Protein AF-A0A7X5I9E4-F1 (afdb_monomer_lite)

Radius of gyration: 8.79 Å; chains: 1; bounding box: 21×18×17 Å

pLDDT: mean 89.85, std 6.57, range [56.97, 94.5]

Structure (mmCIF, N/CA/C/O backbone):
data_AF-A0A7X5I9E4-F1
#
_entry.id   AF-A0A7X5I9E4-F1
#
loop_
_atom_site.group_PDB
_atom_site.id
_atom_site.type_symbol
_atom_site.label_atom_id
_atom_site.label_alt_id
_atom_site.label_comp_id
_atom_site.label_asym_id
_atom_site.label_entity_id
_atom_site.label_seq_id
_atom_site.pdbx_PDB_ins_code
_atom_site.Cartn_x
_atom_site.Cartn_y
_atom_site.Cartn_z
_atom_site.occupancy
_atom_site.B_iso_or_equiv
_atom_site.auth_seq_id
_atom_site.auth_comp_id
_atom_site.auth_asym_id
_atom_site.auth_atom_id
_atom_site.pdbx_PDB_model_num
ATOM 1 N N . MET A 1 1 ? 1.655 -11.712 -2.120 1.00 82.38 1 MET A N 1
ATOM 2 C CA . MET A 1 1 ? 1.064 -10.496 -2.732 1.00 82.38 1 MET A CA 1
ATOM 3 C C . MET A 1 1 ? 1.483 -9.231 -1.986 1.00 82.38 1 MET A C 1
ATOM 5 O O . MET A 1 1 ? 2.082 -8.362 -2.605 1.00 82.38 1 MET A O 1
ATOM 9 N N . TYR A 1 2 ? 1.249 -9.160 -0.672 1.00 88.19 2 TYR A N 1
ATOM 10 C CA . TYR A 1 2 ? 1.644 -8.042 0.199 1.00 88.19 2 TYR A CA 1
ATOM 11 C C . TYR A 1 2 ? 3.090 -7.544 0.002 1.00 88.19 2 TYR A C 1
ATOM 13 O O . TYR A 1 2 ? 3.293 -6.402 -0.395 1.00 88.19 2 TYR A O 1
ATOM 21 N N . GLU A 1 3 ? 4.087 -8.420 0.161 1.00 89.50 3 GLU A N 1
ATOM 22 C CA . GLU A 1 3 ? 5.513 -8.075 0.004 1.00 89.50 3 GLU A CA 1
ATOM 23 C C . GLU A 1 3 ? 5.860 -7.490 -1.378 1.00 89.50 3 GLU A C 1
ATOM 25 O O . GLU A 1 3 ? 6.704 -6.602 -1.509 1.00 89.50 3 GLU A O 1
ATOM 30 N N . ILE A 1 4 ? 5.182 -7.962 -2.429 1.00 91.56 4 ILE A N 1
ATOM 31 C CA . ILE A 1 4 ? 5.380 -7.477 -3.800 1.00 91.56 4 ILE A CA 1
ATOM 32 C C . ILE A 1 4 ? 4.824 -6.058 -3.927 1.00 91.56 4 ILE A C 1
ATOM 34 O O . ILE A 1 4 ? 5.495 -5.184 -4.470 1.00 91.56 4 ILE A O 1
ATOM 38 N N . LEU A 1 5 ? 3.615 -5.823 -3.411 1.00 90.75 5 LEU A N 1
ATOM 39 C CA . LEU A 1 5 ? 2.983 -4.506 -3.413 1.00 90.75 5 LEU A CA 1
ATOM 40 C C . LEU A 1 5 ? 3.768 -3.505 -2.566 1.00 90.75 5 LEU A C 1
ATOM 42 O O . LEU A 1 5 ? 3.963 -2.384 -3.016 1.00 90.75 5 LEU A O 1
ATOM 46 N N . LYS A 1 6 ? 4.313 -3.927 -1.422 1.00 91.19 6 LYS A N 1
ATOM 47 C CA . LYS A 1 6 ? 5.204 -3.111 -0.591 1.00 91.19 6 LYS A CA 1
ATOM 48 C C . LYS A 1 6 ? 6.440 -2.647 -1.367 1.00 91.19 6 LYS A C 1
ATOM 50 O O . LYS A 1 6 ? 6.690 -1.448 -1.455 1.00 91.19 6 LYS A O 1
ATOM 55 N N . LYS A 1 7 ? 7.166 -3.572 -2.008 1.00 91.94 7 LYS A N 1
ATOM 56 C CA . LYS A 1 7 ? 8.346 -3.242 -2.835 1.00 91.94 7 LYS A CA 1
ATOM 57 C C . LYS A 1 7 ? 7.994 -2.368 -4.041 1.00 91.94 7 LYS A C 1
ATOM 59 O 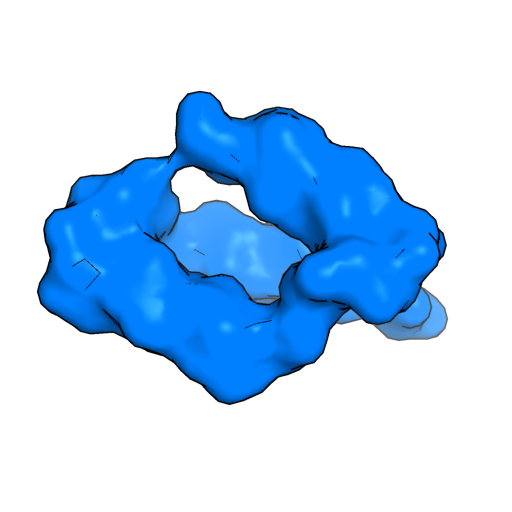O . LYS A 1 7 ? 8.769 -1.491 -4.409 1.00 91.94 7 LYS A O 1
ATOM 64 N N . ARG A 1 8 ? 6.844 -2.611 -4.677 1.00 91.00 8 ARG A N 1
ATOM 65 C CA . ARG A 1 8 ? 6.369 -1.813 -5.819 1.00 91.00 8 ARG A CA 1
ATOM 66 C C . ARG A 1 8 ? 5.965 -0.401 -5.400 1.00 91.00 8 ARG A C 1
ATOM 68 O O . ARG A 1 8 ? 6.331 0.539 -6.093 1.00 91.00 8 ARG A O 1
ATOM 75 N N . TYR A 1 9 ? 5.279 -0.262 -4.270 1.00 91.44 9 TYR A N 1
ATOM 76 C CA . TYR A 1 9 ? 4.894 1.023 -3.692 1.00 91.44 9 TYR A CA 1
ATOM 77 C C . TYR A 1 9 ? 6.128 1.850 -3.312 1.00 91.44 9 TYR A C 1
ATOM 79 O O . TYR A 1 9 ? 6.251 2.990 -3.737 1.00 91.44 9 TYR A O 1
ATOM 87 N N . GLN A 1 10 ? 7.119 1.241 -2.646 1.00 88.69 10 GLN A N 1
ATOM 88 C CA . GLN A 1 10 ? 8.400 1.894 -2.324 1.00 88.69 10 G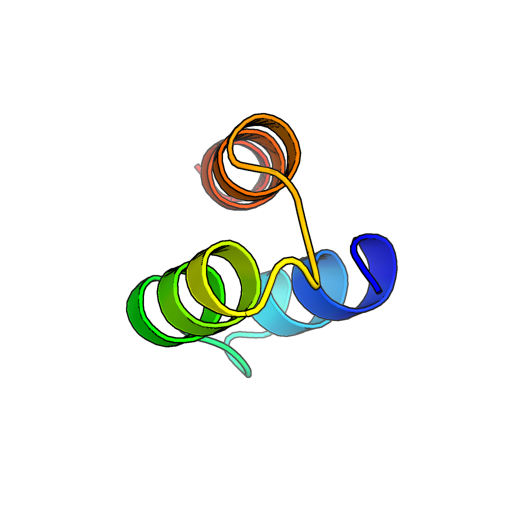LN A CA 1
ATOM 89 C C . GLN A 1 10 ? 9.162 2.407 -3.553 1.00 88.69 10 GLN A C 1
ATOM 91 O O . GLN A 1 10 ? 9.921 3.364 -3.459 1.00 88.69 10 GLN A O 1
ATOM 96 N N . ARG A 1 11 ? 8.978 1.756 -4.702 1.00 90.62 11 ARG A N 1
ATOM 97 C CA . ARG A 1 11 ? 9.613 2.111 -5.975 1.00 90.62 11 ARG A CA 1
ATOM 98 C C . ARG A 1 11 ? 8.716 2.982 -6.869 1.00 90.62 11 ARG A C 1
ATOM 100 O O . ARG A 1 11 ? 9.022 3.129 -8.046 1.00 90.62 11 ARG A O 1
ATOM 107 N N . ASN A 1 12 ? 7.611 3.520 -6.342 1.00 88.00 12 ASN A N 1
ATOM 108 C CA . ASN A 1 12 ? 6.626 4.332 -7.069 1.00 88.00 12 ASN A CA 1
ATOM 109 C C . ASN A 1 12 ? 5.983 3.638 -8.292 1.00 88.00 12 ASN A C 1
ATOM 111 O O . ASN A 1 12 ? 5.455 4.302 -9.178 1.00 88.00 12 ASN A O 1
ATOM 115 N N . PHE A 1 13 ? 5.983 2.299 -8.348 1.00 89.88 13 PHE A N 1
ATOM 116 C CA . PHE A 1 13 ? 5.298 1.538 -9.407 1.00 89.88 13 PHE A CA 1
ATOM 117 C C . PHE A 1 13 ? 3.797 1.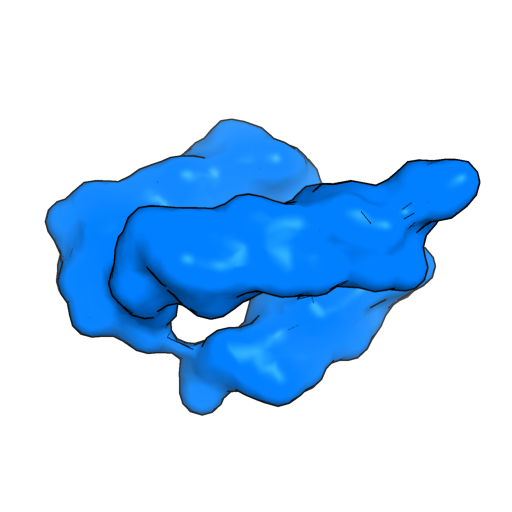383 -9.160 1.00 89.88 13 PHE A C 1
ATOM 119 O O . PHE A 1 13 ? 3.062 1.007 -10.071 1.00 89.88 13 PHE A O 1
ATOM 126 N N . VAL A 1 14 ? 3.359 1.569 -7.915 1.00 89.75 14 VAL A N 1
ATOM 127 C CA . VAL A 1 14 ? 1.964 1.411 -7.507 1.00 89.75 14 VAL A CA 1
ATOM 128 C C . VAL A 1 14 ? 1.570 2.605 -6.652 1.00 89.75 14 VAL A C 1
ATOM 130 O O . VAL A 1 14 ? 2.290 2.938 -5.715 1.00 89.75 14 VAL A O 1
ATOM 133 N N . THR A 1 15 ? 0.428 3.221 -6.951 1.00 90.38 15 THR A N 1
ATOM 134 C CA . THR A 1 15 ? -0.138 4.322 -6.158 1.00 90.38 15 THR A CA 1
ATOM 135 C C . THR A 1 15 ? -1.051 3.814 -5.041 1.00 90.38 15 THR A C 1
ATOM 137 O O . THR A 1 15 ? -1.512 2.668 -5.043 1.00 90.38 15 THR A O 1
ATOM 140 N N . THR A 1 16 ? -1.364 4.681 -4.080 1.00 90.56 16 THR A N 1
ATOM 141 C CA . THR A 1 16 ? -2.325 4.410 -2.997 1.00 90.56 16 THR A CA 1
ATOM 142 C C . THR A 1 16 ? -3.707 4.012 -3.522 1.00 90.56 16 THR A C 1
ATOM 144 O O . THR A 1 16 ? -4.300 3.067 -3.007 1.00 90.56 16 THR A O 1
ATOM 147 N N . GLU A 1 17 ? -4.196 4.638 -4.595 1.00 91.88 17 GLU A N 1
ATOM 148 C CA . GLU A 1 17 ? -5.463 4.244 -5.235 1.00 91.88 17 GLU A CA 1
ATOM 149 C C . GLU A 1 17 ? -5.417 2.828 -5.818 1.00 91.88 17 GLU A C 1
ATOM 151 O O . GLU A 1 17 ? -6.378 2.063 -5.709 1.00 91.88 17 GLU A O 1
ATOM 156 N N . GLN A 1 18 ? -4.295 2.440 -6.428 1.00 91.56 18 GLN A N 1
ATOM 157 C CA . GLN A 1 18 ? -4.130 1.081 -6.937 1.00 91.56 18 GLN A CA 1
ATOM 158 C C . GLN A 1 18 ? -4.069 0.069 -5.789 1.00 91.56 18 GLN A C 1
ATOM 160 O O . GLN A 1 18 ? -4.676 -0.994 -5.896 1.00 91.56 18 GLN A O 1
ATOM 165 N N . LEU A 1 19 ? -3.411 0.401 -4.673 1.00 91.94 19 LEU A N 1
ATOM 166 C CA . LEU A 1 19 ? -3.434 -0.422 -3.461 1.00 91.94 19 LEU A CA 1
ATOM 167 C C . LEU A 1 19 ? -4.857 -0.636 -2.927 1.00 91.94 19 LEU A C 1
ATOM 169 O O . LEU A 1 19 ? -5.205 -1.774 -2.615 1.00 91.94 19 LEU A O 1
ATOM 173 N N . LEU A 1 20 ? -5.696 0.404 -2.899 1.00 93.06 20 LEU A N 1
ATOM 174 C CA . LEU A 1 20 ? -7.103 0.286 -2.495 1.00 93.06 20 LEU A CA 1
ATOM 175 C C . LEU A 1 20 ? -7.895 -0.669 -3.398 1.00 93.06 20 LEU A C 1
ATOM 177 O O . LEU A 1 20 ? -8.706 -1.446 -2.897 1.00 93.06 20 LEU A O 1
ATOM 181 N N . LYS A 1 21 ? -7.615 -0.702 -4.708 1.00 94.00 21 LYS A N 1
ATOM 182 C CA . LYS A 1 21 ? -8.212 -1.706 -5.611 1.00 94.00 21 LYS A CA 1
ATOM 183 C C . LYS A 1 21 ? -7.812 -3.128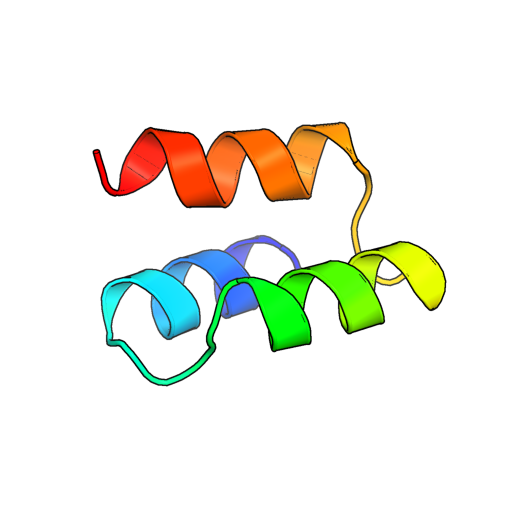 -5.217 1.00 94.00 21 LYS A C 1
ATOM 185 O O . LYS A 1 21 ? -8.652 -4.020 -5.231 1.00 94.00 21 LYS A O 1
ATOM 190 N N . TYR A 1 22 ? -6.559 -3.356 -4.818 1.00 92.56 22 TYR A N 1
ATOM 191 C CA . TYR A 1 22 ? -6.122 -4.672 -4.335 1.00 92.56 22 TYR A CA 1
ATOM 192 C C . TYR A 1 22 ? -6.772 -5.062 -3.001 1.00 92.56 22 TYR A C 1
ATOM 194 O O . TYR A 1 22 ? -7.016 -6.250 -2.788 1.00 92.56 22 TYR A O 1
ATOM 202 N N . VAL A 1 23 ? -7.088 -4.091 -2.140 1.00 93.69 23 VAL A N 1
ATOM 203 C CA . VAL A 1 23 ? -7.878 -4.319 -0.918 1.00 93.69 23 VAL A CA 1
ATOM 204 C C . VAL A 1 23 ? -9.311 -4.718 -1.270 1.00 93.69 23 VAL A C 1
ATOM 206 O O . VAL A 1 23 ? -9.788 -5.746 -0.797 1.00 93.69 23 VAL A O 1
ATOM 209 N N . ALA A 1 24 ? -9.972 -3.971 -2.160 1.00 94.25 24 ALA A N 1
ATOM 210 C CA . ALA A 1 24 ? -11.338 -4.264 -2.605 1.00 94.25 24 ALA A CA 1
ATOM 211 C C . ALA A 1 24 ? -11.455 -5.634 -3.298 1.00 94.25 24 ALA A C 1
ATOM 213 O O . ALA A 1 24 ? -12.456 -6.327 -3.156 1.00 94.25 24 ALA A O 1
ATOM 214 N N . LEU A 1 25 ? -10.403 -6.053 -4.006 1.00 93.50 25 LEU A N 1
ATOM 215 C CA . LEU A 1 25 ? -10.300 -7.376 -4.630 1.00 93.50 25 LEU A CA 1
ATOM 216 C C . LEU A 1 25 ? -9.947 -8.502 -3.636 1.00 93.50 25 LEU A C 1
ATOM 218 O O . LEU A 1 25 ? -9.748 -9.641 -4.063 1.00 93.50 25 LEU A O 1
ATOM 222 N N . GLY A 1 26 ? -9.776 -8.201 -2.344 1.00 92.56 26 GLY A N 1
ATOM 223 C CA . GLY A 1 26 ? -9.375 -9.168 -1.317 1.00 92.56 26 GLY A CA 1
ATOM 224 C C . GLY A 1 26 ? -7.962 -9.732 -1.505 1.00 92.56 26 GLY A C 1
ATOM 225 O O . GLY A 1 26 ? -7.616 -10.759 -0.925 1.00 92.56 26 GLY A O 1
ATOM 226 N N . LYS A 1 27 ? -7.124 -9.095 -2.337 1.00 92.25 27 LYS A N 1
ATOM 227 C CA . LYS A 1 27 ? -5.737 -9.527 -2.596 1.00 92.25 27 LYS A CA 1
ATOM 228 C C . LYS A 1 27 ? -4.801 -9.183 -1.439 1.00 92.25 27 LYS A C 1
ATOM 230 O O . LYS A 1 27 ? -3.765 -9.834 -1.289 1.00 92.25 27 LYS A O 1
ATOM 235 N N . ILE A 1 28 ? -5.148 -8.148 -0.677 1.00 93.06 28 ILE A N 1
ATOM 236 C CA . ILE A 1 28 ? -4.513 -7.736 0.577 1.00 93.06 28 ILE A CA 1
ATOM 237 C C . ILE A 1 28 ? -5.590 -7.272 1.560 1.00 93.06 28 ILE A C 1
ATOM 239 O O . ILE A 1 28 ? -6.681 -6.882 1.150 1.00 93.06 28 ILE A O 1
ATOM 243 N N . THR A 1 29 ? -5.285 -7.301 2.854 1.00 94.50 29 THR A N 1
ATOM 244 C CA . THR A 1 29 ? -6.201 -6.812 3.896 1.00 94.50 29 THR A CA 1
ATOM 245 C C . THR A 1 29 ? -6.063 -5.302 4.111 1.00 94.50 29 THR A C 1
ATOM 247 O O . THR A 1 29 ? -5.043 -4.704 3.759 1.00 94.50 29 THR A O 1
ATOM 250 N N . GLN A 1 30 ? -7.061 -4.682 4.753 1.00 93.00 30 GLN A N 1
ATOM 251 C CA . GLN A 1 30 ? -6.998 -3.270 5.156 1.00 93.00 30 GLN A CA 1
ATOM 252 C C . GLN A 1 30 ? -5.749 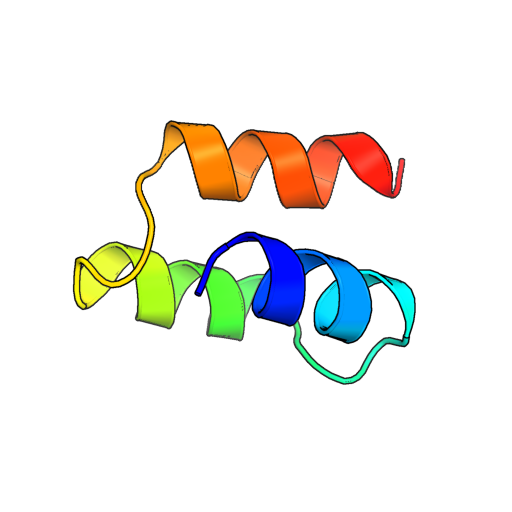-2.976 6.010 1.00 93.00 30 GLN A C 1
ATOM 254 O O . GLN A 1 30 ? -5.038 -2.009 5.759 1.00 93.00 30 GLN A O 1
ATOM 259 N N . GLN A 1 31 ? -5.424 -3.867 6.954 1.00 93.50 31 GLN A N 1
ATOM 260 C CA . GLN A 1 31 ? -4.244 -3.740 7.819 1.00 93.50 31 GLN A CA 1
ATOM 261 C C . GLN A 1 31 ? -2.934 -3.768 7.023 1.00 93.50 31 GLN A C 1
ATOM 263 O O . GLN A 1 31 ? -2.008 -3.006 7.291 1.00 93.50 31 GLN A O 1
ATOM 268 N N . GLN A 1 32 ? -2.848 -4.646 6.022 1.00 91.62 32 GLN A N 1
ATOM 269 C CA . GLN A 1 32 ? -1.694 -4.723 5.130 1.00 91.62 32 GLN A CA 1
ATOM 270 C C . GLN A 1 32 ? -1.547 -3.444 4.300 1.00 91.62 32 GLN A C 1
ATOM 272 O O . GLN A 1 32 ? -0.450 -2.906 4.176 1.00 91.62 32 GLN A O 1
ATOM 277 N N . TYR A 1 33 ? -2.646 -2.914 3.770 1.00 93.81 33 TYR A N 1
ATOM 278 C CA . TYR A 1 33 ? -2.636 -1.615 3.105 1.00 93.81 33 TYR A CA 1
ATOM 279 C C . TYR A 1 33 ? -2.062 -0.523 4.014 1.00 93.81 33 TYR A C 1
ATOM 281 O O . TYR A 1 33 ? -1.089 0.129 3.638 1.00 93.81 33 TYR A O 1
ATOM 289 N N . GLU A 1 34 ? -2.571 -0.391 5.238 1.00 93.06 34 GLU A N 1
ATOM 290 C CA . GLU A 1 34 ? -2.080 0.604 6.194 1.00 93.06 34 GLU A CA 1
ATOM 291 C C . GLU A 1 34 ? -0.590 0.439 6.513 1.00 93.06 34 GLU A C 1
ATOM 293 O O . GLU A 1 34 ? 0.134 1.433 6.591 1.00 93.06 34 GLU A O 1
ATOM 298 N N . GLN A 1 35 ? -0.101 -0.800 6.643 1.00 92.88 35 GLN A N 1
ATOM 299 C CA . GLN A 1 35 ? 1.323 -1.063 6.857 1.00 92.88 35 GLN A CA 1
ATOM 300 C C . GLN A 1 35 ? 2.199 -0.621 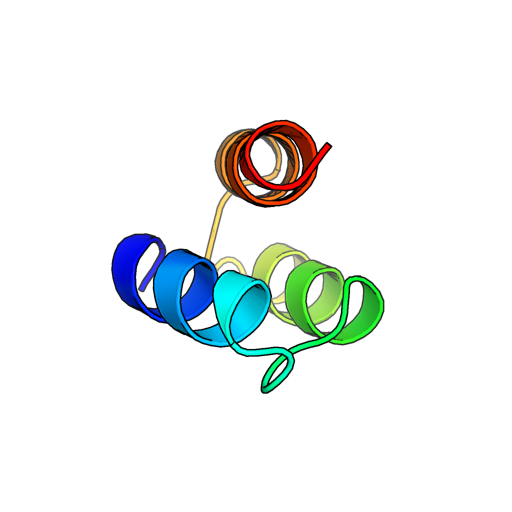5.677 1.00 92.88 35 GLN A C 1
ATOM 302 O O . GLN A 1 35 ? 3.305 -0.121 5.902 1.00 92.88 35 GLN A O 1
ATOM 307 N N . ILE A 1 36 ? 1.731 -0.784 4.432 1.00 91.12 36 ILE A N 1
ATOM 308 C CA . ILE A 1 36 ? 2.475 -0.357 3.235 1.00 91.12 36 ILE A CA 1
ATOM 309 C C . ILE A 1 36 ? 2.623 1.165 3.220 1.00 91.12 36 ILE A C 1
ATOM 311 O O . ILE A 1 36 ? 3.726 1.662 3.006 1.00 91.12 36 ILE A O 1
ATOM 315 N N . ILE A 1 37 ? 1.540 1.893 3.497 1.00 90.31 37 ILE A N 1
ATOM 316 C CA . ILE A 1 37 ? 1.538 3.361 3.457 1.00 90.31 37 ILE A CA 1
ATOM 317 C C . ILE A 1 37 ? 2.344 3.933 4.626 1.00 90.31 37 ILE A C 1
ATOM 319 O O . ILE A 1 37 ? 3.139 4.847 4.426 1.00 90.31 37 ILE A O 1
ATOM 323 N N . LYS A 1 38 ? 2.193 3.375 5.840 1.00 90.06 38 LYS A N 1
ATOM 324 C CA . LYS A 1 38 ? 2.994 3.781 7.009 1.00 90.06 38 LYS A CA 1
ATOM 325 C C . LYS A 1 38 ? 4.487 3.542 6.806 1.00 90.06 38 LYS A C 1
ATOM 327 O O . LYS A 1 38 ? 5.276 4.319 7.315 1.00 90.06 38 LYS A O 1
ATOM 332 N N . SER A 1 39 ? 4.873 2.496 6.072 1.00 81.50 39 SER A N 1
ATOM 333 C CA . SER A 1 39 ? 6.289 2.180 5.818 1.00 81.50 39 SER A CA 1
ATOM 334 C C . SER A 1 39 ? 6.997 3.174 4.890 1.00 81.50 39 SER A C 1
ATOM 336 O O . SER A 1 39 ? 8.202 3.037 4.696 1.00 81.50 39 SER A O 1
ATOM 338 N N . GLN A 1 40 ? 6.273 4.100 4.255 1.00 71.44 40 GLN A N 1
ATOM 339 C CA . GLN A 1 40 ? 6.846 5.068 3.316 1.00 71.44 40 GLN A CA 1
ATOM 340 C C . GLN A 1 40 ? 6.766 6.522 3.810 1.00 71.44 40 GLN A C 1
ATOM 342 O O . GLN A 1 40 ? 7.199 7.421 3.093 1.00 71.44 40 GLN A O 1
ATOM 347 N N . LYS A 1 41 ? 6.199 6.734 5.003 1.00 56.97 41 LYS A N 1
ATOM 348 C CA . LYS A 1 41 ? 6.148 8.023 5.696 1.00 56.97 41 LYS A CA 1
ATOM 349 C C . LYS A 1 41 ? 7.368 8.169 6.598 1.00 56.97 41 LYS A C 1
ATOM 351 O O . LYS A 1 41 ? 7.860 9.309 6.698 1.00 56.97 41 LYS A O 1
#

Foldseek 3Di:
DLVVVLVCVLVVNADLVNLVVCCVVVVDDPVSSVVSVVVND

Secondary structure (DSSP, 8-state):
-HHHHHHHHHTTSS-HHHHHHHHHTTSS-HHHHHHHHHTT-

Sequence (41 aa):
MYEILKKRYQRNFVTTEQLLKYVALGKITQQQYEQIIKSQK